Protein AF-A0A0B7B5R2-F1 (afdb_monomer_lite)

Foldseek 3Di:
DVPVVVVVVVVVVVCVVVVHPPPPQPDDPCVLVVCQQDPPCHHLVNLVVVLVPDPPRDLLNSLVVCCVRCVPPPQWARDPPSVASKTWGFDDPDPVPPPPGDIDIDHD

InterPro domains:
  IPR001609 Myosin head, motor domain-like [PF00063] (2-95)
  IPR001609 Myosin head, motor domain-like [PS51456] (1-108)
  IPR027417 P-loop containing nucleoside triphosphate hydrolase [SSF52540] (2-95)
  IPR052409 Myosin-III family with kinase activity [PTHR46256] (1-95)

Structure (mmCIF, N/CA/C/O backbone):
data_AF-A0A0B7B5R2-F1
#
_entry.id   AF-A0A0B7B5R2-F1
#
loop_
_atom_site.group_PDB
_atom_site.id
_atom_site.type_symbol
_atom_site.label_atom_id
_atom_site.label_alt_id
_atom_site.label_comp_id
_atom_site.label_asym_id
_atom_site.label_entity_id
_atom_site.label_seq_id
_atom_site.pdbx_PDB_ins_code
_atom_site.Cartn_x
_atom_site.Cartn_y
_atom_site.Cartn_z
_atom_site.occupancy
_atom_site.B_iso_or_equiv
_atom_site.auth_seq_id
_atom_site.auth_comp_id
_atom_site.auth_asym_id
_atom_site.auth_atom_id
_atom_site.pdbx_PDB_model_num
ATOM 1 N N . PHE A 1 1 ? -1.947 -0.390 -24.337 1.00 52.50 1 PHE A N 1
ATOM 2 C CA . PHE A 1 1 ? -0.588 -0.951 -24.488 1.00 52.50 1 PHE A CA 1
ATOM 3 C C . PHE A 1 1 ? -0.030 -0.925 -25.920 1.00 52.50 1 PHE A C 1
ATOM 5 O O . PHE A 1 1 ? 1.172 -1.058 -26.053 1.00 52.50 1 PHE A O 1
ATOM 12 N N . PHE A 1 2 ? -0.820 -0.675 -26.979 1.00 50.75 2 PHE A N 1
ATOM 13 C CA . PHE A 1 2 ? -0.310 -0.649 -28.368 1.00 50.75 2 PHE A CA 1
ATOM 14 C C . PHE A 1 2 ? 0.541 0.586 -28.732 1.00 50.75 2 PHE A C 1
ATOM 16 O O . PHE A 1 2 ? 1.471 0.480 -29.522 1.00 50.75 2 PHE A O 1
ATOM 23 N N . PHE A 1 3 ? 0.242 1.749 -28.143 1.00 56.72 3 PHE A N 1
ATOM 24 C CA . PHE A 1 3 ? 0.906 3.012 -28.486 1.00 56.72 3 PHE A CA 1
ATOM 25 C C . PHE A 1 3 ? 2.391 3.017 -28.107 1.00 56.72 3 PHE A C 1
ATOM 27 O O . PHE A 1 3 ? 3.231 3.282 -28.955 1.00 56.72 3 PHE A O 1
ATOM 34 N N . ASN A 1 4 ? 2.727 2.622 -26.874 1.00 53.72 4 ASN A N 1
ATOM 35 C CA . ASN A 1 4 ? 4.120 2.607 -26.424 1.00 53.72 4 ASN A CA 1
ATOM 36 C C . ASN A 1 4 ? 4.980 1.675 -27.282 1.00 53.72 4 ASN A C 1
ATOM 38 O O . ASN A 1 4 ? 6.039 2.084 -27.726 1.00 53.72 4 ASN A O 1
ATOM 42 N N . GLN A 1 5 ? 4.516 0.459 -27.580 1.00 61.28 5 GLN A N 1
ATOM 43 C CA . GLN A 1 5 ? 5.304 -0.498 -28.360 1.00 61.28 5 GLN A CA 1
ATOM 44 C C . GLN A 1 5 ? 5.573 -0.014 -29.794 1.00 61.28 5 GLN A C 1
ATOM 46 O O . GLN A 1 5 ? 6.682 -0.182 -30.292 1.00 61.28 5 GLN A O 1
ATOM 51 N N . HIS A 1 6 ? 4.587 0.615 -30.440 1.00 67.62 6 HIS A N 1
ATOM 52 C CA . HIS A 1 6 ? 4.751 1.139 -31.795 1.00 67.62 6 HIS A CA 1
ATOM 53 C C . HIS A 1 6 ? 5.672 2.367 -31.840 1.00 67.62 6 HIS A C 1
ATOM 55 O O . HIS A 1 6 ? 6.539 2.444 -32.706 1.00 67.62 6 HIS A O 1
ATOM 61 N N . ILE A 1 7 ? 5.528 3.286 -30.878 1.00 73.06 7 ILE A N 1
ATOM 62 C CA . ILE A 1 7 ? 6.412 4.453 -30.747 1.00 73.06 7 ILE A CA 1
ATOM 63 C C . ILE A 1 7 ? 7.853 4.004 -30.463 1.00 73.06 7 ILE A C 1
ATOM 65 O O . ILE A 1 7 ? 8.762 4.448 -31.154 1.00 73.06 7 ILE A O 1
ATOM 69 N N . PHE A 1 8 ? 8.055 3.041 -29.555 1.00 66.75 8 PHE A N 1
ATOM 70 C CA . PHE A 1 8 ? 9.381 2.481 -29.262 1.00 66.75 8 PHE A CA 1
ATOM 71 C C . PHE A 1 8 ? 10.043 1.832 -30.482 1.00 66.75 8 PHE A C 1
ATOM 73 O O . PHE A 1 8 ? 11.260 1.912 -30.631 1.00 66.75 8 PHE A O 1
ATOM 80 N N . GLN A 1 9 ? 9.262 1.175 -31.341 1.00 70.31 9 GLN A N 1
ATOM 81 C CA . GLN A 1 9 ? 9.791 0.524 -32.535 1.00 70.31 9 GLN A CA 1
ATOM 82 C C . GLN A 1 9 ? 10.178 1.538 -33.620 1.00 70.31 9 GLN A C 1
ATOM 84 O O . GLN A 1 9 ? 11.251 1.409 -34.204 1.00 70.31 9 GLN A O 1
ATOM 89 N N . MET A 1 10 ? 9.354 2.569 -33.845 1.00 69.69 10 MET A N 1
ATOM 90 C CA . MET A 1 10 ? 9.690 3.649 -34.784 1.00 69.69 10 MET A CA 1
ATOM 91 C C . MET A 1 10 ? 10.900 4.459 -34.316 1.00 69.69 10 MET A C 1
ATOM 93 O O . MET A 1 10 ? 11.753 4.800 -35.130 1.00 69.69 10 MET A O 1
ATOM 97 N N . GLU A 1 11 ? 11.012 4.726 -33.012 1.00 65.31 11 GLU A N 1
ATOM 98 C CA . GLU A 1 11 ? 12.207 5.363 -32.460 1.00 65.31 11 GLU A CA 1
ATOM 99 C C . GLU A 1 11 ? 13.434 4.468 -32.683 1.00 65.31 11 GLU A C 1
ATOM 101 O O . GLU A 1 11 ? 14.402 4.925 -33.280 1.00 65.31 11 GLU A O 1
ATOM 106 N N . GLN A 1 12 ? 13.392 3.173 -32.343 1.00 63.28 12 GLN A N 1
ATOM 107 C CA . GLN A 1 12 ? 14.532 2.271 -32.582 1.00 63.28 12 GLN A CA 1
ATOM 108 C C . GLN A 1 12 ? 15.033 2.271 -34.034 1.00 63.28 12 GLN A C 1
ATOM 110 O O . GLN A 1 12 ? 16.245 2.235 -34.249 1.00 63.28 12 GLN A O 1
ATOM 115 N N . GLU A 1 13 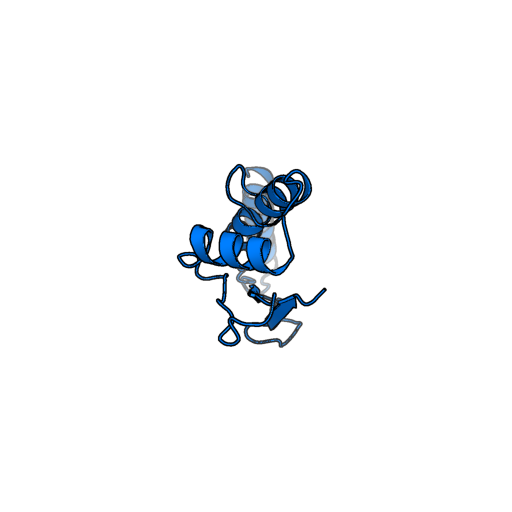? 14.130 2.330 -35.016 1.00 70.88 13 GLU A N 1
ATOM 116 C CA . GLU A 1 13 ? 14.486 2.394 -36.439 1.00 70.88 13 GLU A CA 1
ATOM 117 C C . GLU A 1 13 ? 15.156 3.721 -36.832 1.00 70.88 13 GLU A C 1
ATOM 119 O O . GLU A 1 13 ? 16.053 3.722 -37.680 1.00 70.88 13 GLU A O 1
ATOM 124 N N . GLU A 1 14 ? 14.773 4.842 -36.216 1.00 66.19 14 GLU A N 1
ATOM 125 C CA . GLU A 1 14 ? 15.390 6.151 -36.471 1.00 66.19 14 GLU A CA 1
ATOM 126 C C . GLU A 1 14 ? 16.777 6.259 -35.821 1.00 66.19 14 GLU A C 1
ATOM 128 O O . GLU A 1 14 ? 17.741 6.634 -36.485 1.00 66.19 14 GLU A O 1
ATOM 133 N N . TYR A 1 15 ? 16.931 5.815 -34.569 1.00 63.69 15 TYR A N 1
ATOM 134 C CA . TYR A 1 15 ? 18.233 5.834 -33.885 1.00 63.69 15 TYR A CA 1
ATOM 135 C C . TYR A 1 15 ? 19.270 4.925 -34.570 1.00 63.69 15 TYR A C 1
ATOM 137 O O . TYR A 1 15 ? 20.449 5.279 -34.637 1.00 63.69 15 TYR A O 1
ATOM 145 N N . HIS A 1 16 ? 18.840 3.790 -35.142 1.00 63.00 16 HIS A N 1
ATOM 146 C CA . HIS A 1 16 ? 19.710 2.935 -35.963 1.00 63.00 16 HIS A CA 1
ATOM 147 C C . HIS A 1 16 ? 20.146 3.623 -37.263 1.00 63.00 16 HIS A C 1
ATOM 149 O O . HIS A 1 16 ? 21.273 3.426 -37.720 1.00 63.00 16 HIS A O 1
ATOM 155 N N . ARG A 1 17 ? 19.261 4.430 -37.863 1.00 70.12 17 ARG A N 1
ATOM 156 C CA . ARG A 1 17 ? 19.539 5.182 -39.093 1.00 70.12 17 ARG A CA 1
ATOM 157 C C . ARG A 1 17 ? 20.524 6.324 -38.853 1.00 70.12 17 ARG A C 1
ATOM 159 O O . ARG A 1 17 ? 21.359 6.586 -39.715 1.00 70.12 17 ARG A O 1
ATOM 166 N N . GLU A 1 18 ? 20.447 6.969 -37.692 1.00 70.31 18 GLU A N 1
ATOM 167 C CA . GLU A 1 18 ? 21.314 8.094 -37.321 1.00 70.31 18 GLU A CA 1
ATOM 168 C C . GLU A 1 18 ? 22.670 7.667 -36.726 1.00 70.31 18 GLU A C 1
ATOM 170 O O . GLU A 1 18 ? 23.521 8.515 -36.458 1.00 70.31 18 GLU A O 1
ATOM 175 N N . GLY A 1 19 ? 22.914 6.361 -36.552 1.00 56.69 19 GLY A N 1
ATOM 176 C CA . GLY A 1 19 ? 24.176 5.842 -36.008 1.00 56.69 19 GLY A CA 1
ATOM 177 C C . GLY A 1 19 ? 24.396 6.197 -34.534 1.00 56.69 19 GLY A C 1
ATOM 178 O O . GLY A 1 19 ? 25.536 6.241 -34.070 1.00 56.69 19 GLY A O 1
ATOM 179 N N . ILE A 1 20 ? 23.313 6.477 -33.809 1.00 58.00 20 ILE A N 1
ATOM 180 C CA . ILE A 1 20 ? 23.336 6.829 -32.392 1.00 58.00 20 ILE A CA 1
ATOM 181 C C . ILE A 1 20 ? 23.254 5.531 -31.586 1.00 58.00 20 ILE A C 1
ATOM 183 O O . ILE A 1 20 ? 22.321 4.747 -31.765 1.00 58.00 20 ILE A O 1
ATOM 187 N N . ASP A 1 21 ? 24.212 5.310 -30.680 1.00 53.19 21 ASP A N 1
ATOM 188 C CA . ASP A 1 21 ? 24.172 4.187 -29.740 1.00 53.19 21 ASP A CA 1
ATOM 189 C C . ASP A 1 21 ? 22.874 4.254 -28.926 1.00 53.19 21 ASP A C 1
ATOM 191 O 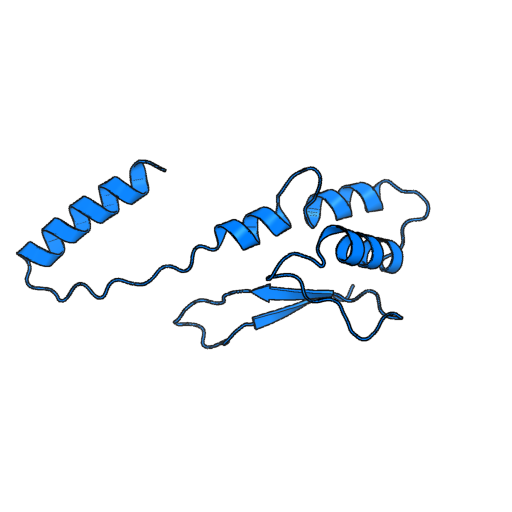O . ASP A 1 21 ? 22.706 5.089 -28.029 1.00 53.19 21 ASP A O 1
ATOM 195 N N . TRP A 1 22 ? 21.935 3.365 -29.253 1.00 52.84 22 TRP A N 1
ATOM 196 C CA . TRP A 1 22 ? 20.703 3.177 -28.503 1.00 52.84 22 TRP A CA 1
ATOM 197 C C . TRP A 1 22 ? 21.065 2.610 -27.130 1.00 52.84 22 TRP A C 1
ATOM 199 O O . TRP A 1 22 ? 21.108 1.397 -26.904 1.00 52.84 22 TRP A O 1
ATOM 209 N N . ASN A 1 23 ? 21.329 3.502 -26.181 1.00 52.53 23 ASN A N 1
ATOM 210 C CA . ASN A 1 23 ? 21.329 3.150 -24.775 1.00 52.53 23 ASN A CA 1
ATOM 211 C C . ASN A 1 23 ? 19.889 2.813 -24.417 1.00 52.53 23 ASN A C 1
ATOM 213 O O . ASN A 1 23 ? 19.092 3.694 -24.110 1.00 52.53 23 ASN A O 1
ATOM 217 N N . MET A 1 24 ? 19.555 1.526 -24.497 1.00 47.31 24 MET A N 1
ATOM 218 C CA . MET A 1 24 ? 18.282 0.985 -24.053 1.00 47.31 24 MET A CA 1
ATOM 219 C C . MET A 1 24 ? 18.105 1.394 -22.589 1.00 47.31 24 MET A C 1
ATOM 221 O O . MET A 1 24 ? 18.671 0.778 -21.681 1.00 47.31 24 MET A O 1
ATOM 225 N N . ILE A 1 25 ? 17.376 2.486 -22.354 1.00 52.91 25 ILE A N 1
ATOM 226 C CA . ILE A 1 25 ? 16.985 2.888 -21.013 1.00 52.91 25 ILE A CA 1
ATOM 227 C C . ILE A 1 25 ? 16.107 1.739 -20.534 1.00 52.91 25 ILE A C 1
ATOM 229 O O . ILE A 1 25 ? 14.988 1.552 -21.003 1.00 52.91 25 ILE A O 1
ATOM 233 N N . LYS A 1 26 ? 16.663 0.885 -19.673 1.00 53.53 26 LYS A N 1
ATOM 234 C CA . LYS A 1 26 ? 15.910 -0.182 -19.024 1.00 53.53 26 LYS A CA 1
ATOM 235 C C . LYS A 1 26 ? 14.887 0.495 -18.123 1.00 53.53 26 LYS A C 1
ATOM 237 O O . LYS A 1 26 ? 15.210 0.880 -17.002 1.00 53.53 26 LYS A O 1
ATOM 242 N N . PHE A 1 27 ? 13.679 0.684 -18.635 1.00 57.22 27 PHE A N 1
ATOM 243 C CA . PHE A 1 27 ? 12.550 1.107 -17.827 1.00 57.22 27 PHE A CA 1
ATOM 244 C C . PHE A 1 27 ? 12.233 -0.026 -16.852 1.00 57.22 27 PHE A C 1
ATOM 246 O O . PHE A 1 27 ? 11.956 -1.152 -17.266 1.00 57.22 27 PHE A O 1
ATOM 253 N N . VAL A 1 28 ? 12.327 0.259 -15.556 1.00 65.94 28 VAL A N 1
ATOM 254 C CA . VAL A 1 28 ? 11.791 -0.631 -14.526 1.00 65.94 28 VAL A CA 1
ATOM 255 C C . VAL A 1 28 ? 10.273 -0.516 -14.598 1.00 65.94 28 VAL A C 1
ATOM 257 O O . VAL A 1 28 ? 9.732 0.589 -14.542 1.00 65.94 28 VAL A O 1
ATOM 260 N N . ASP A 1 29 ? 9.590 -1.644 -14.784 1.00 72.06 29 ASP A N 1
ATOM 261 C CA . ASP A 1 29 ? 8.132 -1.661 -14.802 1.00 72.06 29 ASP A CA 1
ATOM 262 C C . ASP A 1 29 ? 7.601 -1.412 -13.384 1.00 72.06 29 ASP A C 1
ATOM 264 O O . ASP A 1 29 ? 7.691 -2.269 -12.508 1.00 72.06 29 ASP A O 1
ATOM 268 N N . ASN A 1 30 ? 7.051 -0.220 -13.155 1.00 80.12 30 ASN A N 1
ATOM 269 C CA . ASN A 1 30 ? 6.458 0.171 -11.874 1.00 80.12 30 ASN A CA 1
ATOM 270 C C . ASN A 1 30 ? 5.010 -0.319 -11.723 1.00 80.12 30 ASN A C 1
ATOM 272 O O . ASN A 1 30 ? 4.356 -0.019 -10.721 1.00 80.12 30 ASN A O 1
ATOM 276 N N . LYS A 1 31 ? 4.479 -1.051 -12.708 1.00 84.31 31 LYS A N 1
ATOM 277 C CA . LYS A 1 31 ? 3.111 -1.562 -12.681 1.00 84.31 31 LYS A CA 1
ATOM 278 C C . LYS A 1 31 ? 2.806 -2.433 -11.455 1.00 84.31 31 LYS A C 1
ATOM 280 O O . LYS A 1 31 ? 1.770 -2.179 -10.851 1.00 84.31 31 LYS A O 1
ATOM 285 N N . PRO A 1 32 ? 3.667 -3.369 -11.011 1.00 87.12 32 PRO A N 1
ATOM 286 C CA . PRO A 1 32 ? 3.401 -4.148 -9.799 1.00 87.12 32 PRO A CA 1
ATOM 287 C C . PRO A 1 32 ? 3.257 -3.283 -8.538 1.00 87.12 32 PRO A C 1
ATOM 289 O O . PRO A 1 32 ? 2.389 -3.534 -7.701 1.00 87.12 32 PRO A O 1
ATOM 292 N N . LEU A 1 33 ? 4.064 -2.221 -8.428 1.00 86.94 33 LEU A N 1
ATOM 293 C CA . LEU A 1 33 ? 3.977 -1.257 -7.334 1.00 86.94 33 LEU A CA 1
ATOM 294 C C . LEU A 1 33 ? 2.664 -0.463 -7.410 1.00 86.94 33 LEU A C 1
ATOM 296 O O . LEU A 1 33 ? 1.953 -0.356 -6.415 1.00 86.94 33 LEU A O 1
ATOM 300 N N . LEU A 1 34 ? 2.307 0.056 -8.590 1.00 88.50 34 LEU A N 1
ATOM 301 C CA . LEU A 1 34 ? 1.036 0.761 -8.804 1.00 88.50 34 LEU A CA 1
ATOM 302 C C . LEU A 1 34 ? -0.173 -0.134 -8.518 1.00 88.50 34 LEU A C 1
ATOM 304 O O . LEU A 1 34 ? -1.128 0.314 -7.883 1.00 88.50 34 LEU A O 1
ATOM 308 N N . ASP A 1 35 ? -0.113 -1.394 -8.940 1.00 90.81 35 ASP A N 1
ATOM 309 C CA . ASP A 1 35 ? -1.157 -2.378 -8.685 1.00 90.81 35 ASP A CA 1
ATOM 310 C C . ASP A 1 35 ? -1.282 -2.620 -7.162 1.00 90.81 35 ASP A C 1
ATOM 312 O O . ASP A 1 35 ? -2.397 -2.610 -6.652 1.00 90.81 35 ASP A O 1
ATOM 316 N N . MET A 1 36 ? -0.188 -2.683 -6.387 1.00 92.50 36 MET A N 1
ATOM 317 C CA . MET A 1 36 ? -0.259 -2.761 -4.911 1.00 92.50 36 MET A CA 1
ATOM 318 C C . MET A 1 36 ? -0.968 -1.551 -4.267 1.00 92.50 36 MET A C 1
ATOM 320 O O . MET A 1 36 ? -1.673 -1.698 -3.264 1.00 92.50 36 MET A O 1
ATOM 324 N N . PHE A 1 37 ? -0.809 -0.346 -4.821 1.00 92.00 37 PHE A N 1
ATOM 325 C CA . PHE A 1 37 ? -1.489 0.848 -4.306 1.00 92.00 37 PHE A CA 1
ATOM 326 C C . PHE A 1 37 ? -2.972 0.907 -4.686 1.00 92.00 37 PHE A C 1
ATOM 328 O O . PHE A 1 37 ? -3.805 1.272 -3.850 1.00 92.00 37 PHE A O 1
ATOM 335 N N . LEU A 1 38 ? -3.284 0.595 -5.946 1.00 92.75 38 LEU A N 1
ATOM 336 C CA . LEU A 1 38 ? -4.562 0.927 -6.583 1.00 92.75 38 LEU A CA 1
ATOM 337 C C . LEU A 1 38 ? -5.494 -0.271 -6.787 1.00 92.75 38 LEU A C 1
ATOM 339 O O . LEU A 1 38 ? -6.665 -0.065 -7.121 1.00 92.75 38 LEU A O 1
ATOM 343 N N . ALA A 1 39 ? -5.008 -1.504 -6.622 1.00 93.06 39 ALA A N 1
ATOM 344 C CA . ALA A 1 39 ? -5.827 -2.688 -6.832 1.00 93.06 39 ALA A CA 1
ATOM 345 C C . ALA A 1 39 ? -7.058 -2.702 -5.917 1.00 93.06 39 ALA A C 1
ATOM 347 O O . ALA A 1 39 ? -7.069 -2.224 -4.777 1.00 93.06 39 ALA A O 1
ATOM 348 N N . LYS A 1 40 ? -8.125 -3.285 -6.461 1.00 91.12 40 LYS A N 1
ATOM 349 C CA . LYS A 1 40 ? -9.376 -3.560 -5.761 1.00 91.12 40 LYS A CA 1
ATOM 350 C C . LYS A 1 40 ? -9.635 -5.071 -5.782 1.00 91.12 40 LYS A C 1
ATOM 352 O O . LYS A 1 40 ? -9.416 -5.690 -6.822 1.00 91.12 40 LYS A O 1
ATOM 357 N N . PRO A 1 41 ? -10.124 -5.666 -4.682 1.00 91.94 41 PRO A N 1
ATOM 358 C CA . PRO A 1 41 ? -10.401 -5.011 -3.401 1.00 91.94 41 PRO A CA 1
ATOM 359 C C . PRO A 1 41 ? -9.146 -4.826 -2.529 1.00 91.94 41 PRO A C 1
ATOM 361 O O . PRO A 1 41 ? -9.169 -4.025 -1.603 1.00 91.94 41 PRO A O 1
ATOM 364 N N . ILE A 1 42 ? -8.050 -5.527 -2.836 1.00 91.88 42 ILE A N 1
ATOM 365 C CA . ILE A 1 42 ? -6.843 -5.560 -2.004 1.00 91.88 42 ILE A CA 1
ATOM 366 C C . ILE A 1 42 ? -5.781 -4.633 -2.596 1.00 91.88 42 ILE A C 1
ATOM 368 O O . ILE A 1 42 ? -5.036 -5.017 -3.492 1.00 91.88 42 ILE A O 1
ATOM 372 N N . GLY A 1 43 ? -5.722 -3.414 -2.074 1.00 94.25 43 GLY A N 1
ATOM 373 C CA . GLY A 1 43 ? -4.691 -2.422 -2.369 1.00 94.25 43 GLY A CA 1
ATOM 374 C C . GLY A 1 43 ? -4.635 -1.391 -1.248 1.00 94.25 43 GLY A C 1
ATOM 375 O O . GLY A 1 43 ? -5.599 -1.263 -0.491 1.00 94.25 43 GLY A O 1
ATOM 376 N N . ILE A 1 44 ? -3.524 -0.664 -1.116 1.00 94.75 44 ILE A N 1
ATOM 377 C CA . ILE A 1 44 ? -3.309 0.265 0.012 1.00 94.75 44 ILE A CA 1
ATOM 378 C C . ILE A 1 44 ? -4.481 1.246 0.166 1.00 94.75 44 ILE A C 1
ATOM 380 O O . ILE A 1 44 ? -5.039 1.368 1.254 1.00 94.75 44 ILE A O 1
ATOM 384 N N . LEU A 1 45 ? -4.906 1.898 -0.922 1.00 94.88 45 LEU A N 1
ATOM 385 C CA . LEU A 1 45 ? -5.995 2.882 -0.858 1.00 94.88 45 L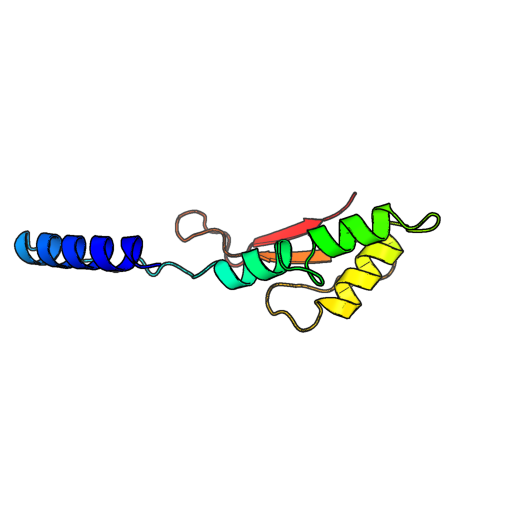EU A CA 1
ATOM 386 C C . LEU A 1 45 ? -7.364 2.236 -0.619 1.00 94.88 45 LEU A C 1
ATOM 388 O O . LEU A 1 45 ? -8.190 2.799 0.090 1.00 94.88 45 LEU A O 1
ATOM 392 N N . SER A 1 46 ? -7.594 1.049 -1.180 1.00 94.94 46 SER A N 1
ATOM 393 C CA . SER A 1 46 ? -8.844 0.305 -0.997 1.00 94.94 46 SER A CA 1
ATOM 394 C C . SER A 1 46 ? -9.013 -0.163 0.453 1.00 94.94 46 SER A C 1
ATOM 396 O O . SER A 1 46 ? -10.091 -0.034 1.026 1.00 94.94 46 SER A O 1
ATOM 398 N N . LEU A 1 47 ? -7.934 -0.650 1.074 1.00 94.88 47 LEU A N 1
ATOM 399 C CA . LEU A 1 47 ? -7.929 -1.080 2.475 1.00 94.88 47 LEU A CA 1
ATOM 400 C C . LEU A 1 47 ? -8.038 0.110 3.439 1.00 94.88 47 LEU A C 1
ATOM 402 O O . LEU A 1 47 ? -8.629 -0.034 4.510 1.00 94.88 47 LEU A O 1
ATOM 406 N N . LEU A 1 48 ? -7.492 1.273 3.061 1.00 94.62 48 LEU A N 1
ATOM 407 C CA . LEU A 1 48 ? -7.667 2.519 3.808 1.00 94.62 48 LEU A CA 1
ATOM 408 C C . LEU A 1 48 ? -9.128 2.962 3.794 1.00 94.62 48 LEU A C 1
ATOM 410 O O . LEU A 1 48 ? -9.678 3.253 4.851 1.00 94.62 48 LEU A O 1
ATOM 414 N N . ASP A 1 49 ? -9.754 2.977 2.615 1.00 93.25 49 ASP A N 1
ATOM 415 C CA . ASP A 1 49 ? -11.167 3.331 2.464 1.00 93.25 49 ASP A CA 1
ATOM 416 C C . ASP A 1 49 ? -12.055 2.423 3.329 1.00 93.25 49 ASP A C 1
ATOM 418 O O . ASP A 1 49 ? -12.894 2.909 4.086 1.00 93.25 49 ASP A O 1
ATOM 422 N N . GLU A 1 50 ? -11.809 1.111 3.316 1.00 92.06 50 GLU A N 1
ATOM 423 C CA . GLU A 1 50 ? -12.534 0.155 4.159 1.00 92.06 50 GLU A CA 1
ATOM 424 C C . GLU A 1 50 ? -12.362 0.435 5.663 1.00 92.06 50 GLU A C 1
ATOM 426 O O . GLU A 1 50 ? -13.341 0.419 6.413 1.00 92.06 50 GLU A O 1
ATOM 431 N N . GLU A 1 51 ? -11.137 0.712 6.123 1.00 92.06 51 GLU A N 1
ATOM 432 C CA . GLU A 1 51 ? -10.886 1.057 7.529 1.00 92.06 51 GLU A CA 1
ATOM 433 C C . GLU A 1 51 ? -11.536 2.388 7.919 1.00 92.06 51 GLU A C 1
ATOM 435 O O . GLU A 1 51 ? -12.119 2.479 8.997 1.00 92.06 51 GLU A O 1
ATOM 440 N N . CYS A 1 52 ? -11.533 3.399 7.047 1.00 90.44 52 CYS A N 1
ATOM 441 C CA . CYS A 1 52 ? -12.201 4.677 7.312 1.00 90.44 52 CYS A CA 1
ATOM 442 C C . CYS A 1 52 ? -13.720 4.539 7.509 1.00 90.44 52 CYS A C 1
ATOM 444 O O . CYS A 1 52 ? -14.318 5.352 8.215 1.00 90.44 52 CYS A O 1
ATOM 446 N N . HIS A 1 53 ? -14.343 3.509 6.934 1.00 91.25 53 HIS A N 1
ATOM 447 C CA . HIS A 1 53 ? -15.764 3.217 7.134 1.00 91.25 53 HIS A CA 1
ATOM 448 C C . HIS A 1 53 ? -16.052 2.433 8.426 1.00 91.25 53 HIS A C 1
ATOM 450 O O . HIS A 1 53 ? -17.215 2.322 8.825 1.00 91.25 53 HIS A O 1
ATOM 456 N N . PHE A 1 54 ? -15.032 1.897 9.106 1.00 89.94 54 PHE A N 1
ATOM 457 C CA . PHE A 1 54 ? -15.217 1.114 10.324 1.00 89.94 54 PHE A CA 1
ATOM 458 C C . PHE A 1 54 ? -15.226 2.016 11.574 1.00 89.94 54 PHE A C 1
ATOM 460 O O . PHE A 1 54 ? -14.207 2.626 11.897 1.00 89.94 54 PHE A O 1
ATOM 467 N N . PRO A 1 55 ? -16.312 2.053 12.377 1.00 85.75 55 PRO A N 1
ATOM 468 C CA . PRO A 1 55 ? -16.448 2.999 13.498 1.00 85.75 55 PRO A CA 1
ATOM 469 C C . PRO A 1 55 ? -15.398 2.877 14.614 1.00 85.75 55 PRO A C 1
ATOM 471 O O . PRO A 1 55 ? -15.334 3.727 15.498 1.00 85.75 55 PRO A O 1
ATOM 474 N N . LYS A 1 56 ? -14.627 1.785 14.631 1.00 90.19 56 LYS A N 1
ATOM 475 C CA . LYS A 1 56 ? -13.593 1.485 15.633 1.00 90.19 56 LYS A CA 1
ATOM 476 C C . LYS A 1 56 ? -12.214 1.260 15.008 1.00 90.19 56 LYS A C 1
ATOM 478 O O . LYS A 1 56 ? -11.333 0.733 15.686 1.00 90.19 56 LYS A O 1
ATOM 483 N N . ALA A 1 57 ? -12.041 1.593 13.730 1.00 89.94 57 ALA A N 1
ATOM 484 C CA . A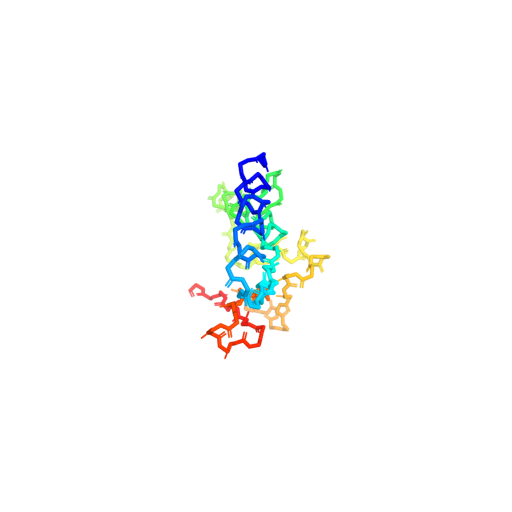LA A 1 57 ? -10.736 1.510 13.100 1.00 89.94 57 ALA A CA 1
ATOM 485 C C . ALA A 1 57 ? -9.761 2.493 13.758 1.00 89.94 57 ALA A C 1
ATOM 487 O O . ALA A 1 57 ? -10.122 3.586 14.196 1.00 89.94 57 ALA A O 1
ATOM 488 N N . THR A 1 58 ? -8.510 2.070 13.833 1.00 90.88 58 THR A N 1
ATOM 489 C CA . THR A 1 58 ? -7.371 2.840 14.324 1.00 90.88 58 THR A CA 1
ATOM 490 C C . THR A 1 58 ? -6.245 2.727 13.307 1.00 90.88 58 THR A C 1
ATOM 492 O O . THR A 1 58 ? -6.230 1.817 12.477 1.00 90.88 58 THR A O 1
ATOM 495 N N . ASP A 1 59 ? -5.249 3.603 13.394 1.00 90.56 59 ASP A N 1
ATOM 496 C CA . ASP A 1 59 ? -4.091 3.514 12.503 1.00 90.56 59 ASP A CA 1
ATOM 497 C C . ASP A 1 59 ? -3.375 2.151 12.671 1.00 90.56 59 ASP A C 1
ATOM 499 O O . ASP A 1 59 ? -2.882 1.566 11.707 1.00 90.56 59 ASP A O 1
ATOM 503 N N . GLN A 1 60 ? -3.401 1.578 13.880 1.00 91.44 60 GLN A N 1
ATOM 504 C CA . GLN A 1 60 ? -2.885 0.241 14.178 1.00 91.44 60 GLN A CA 1
ATOM 505 C C . GLN A 1 60 ? -3.698 -0.874 13.510 1.00 91.44 60 GLN A C 1
ATOM 507 O O . GLN A 1 60 ? -3.097 -1.812 12.983 1.00 91.44 60 GLN A O 1
ATOM 512 N N . SER A 1 61 ? -5.036 -0.805 13.512 1.00 92.44 61 SER A N 1
ATOM 513 C CA . SER A 1 61 ? -5.853 -1.816 12.820 1.00 92.44 61 SER A CA 1
ATOM 514 C C . SER A 1 61 ? -5.655 -1.747 11.309 1.00 92.44 61 SER A C 1
ATOM 516 O O . SER A 1 61 ? -5.542 -2.796 10.670 1.00 92.44 61 SER A O 1
ATOM 518 N N . TYR A 1 62 ? -5.475 -0.543 10.760 1.00 94.25 62 TYR A N 1
ATOM 519 C CA . TYR A 1 62 ? -5.134 -0.354 9.355 1.00 94.25 62 TYR A CA 1
ATOM 520 C C . TYR A 1 62 ? -3.774 -0.963 8.999 1.00 94.25 62 TYR A C 1
ATOM 522 O O . TYR A 1 62 ? -3.690 -1.793 8.094 1.00 94.25 62 TYR A O 1
ATOM 530 N N . VAL A 1 63 ? -2.713 -0.650 9.750 1.00 93.31 63 VAL A N 1
ATOM 531 C CA . VAL A 1 63 ? -1.376 -1.229 9.512 1.00 93.31 63 VAL A CA 1
ATOM 532 C C . VAL A 1 63 ? -1.365 -2.748 9.701 1.00 93.31 63 VAL A C 1
ATOM 534 O O . VAL A 1 63 ? -0.691 -3.465 8.953 1.00 93.31 63 VAL A O 1
ATOM 537 N N . HIS A 1 64 ? -2.140 -3.266 10.656 1.00 92.69 64 HIS A N 1
ATOM 538 C CA . HIS A 1 64 ? -2.318 -4.704 10.824 1.00 92.69 64 HIS A CA 1
ATOM 539 C C . HIS A 1 64 ? -2.996 -5.336 9.600 1.00 92.69 64 HIS A C 1
ATOM 541 O O . HIS A 1 64 ? -2.514 -6.357 9.104 1.00 92.69 64 HIS A O 1
ATOM 547 N N . LYS A 1 65 ? -4.061 -4.712 9.075 1.00 94.31 65 LYS A N 1
ATOM 548 C CA . LYS A 1 65 ? -4.747 -5.156 7.853 1.00 94.31 65 LYS A CA 1
ATOM 549 C C . LYS A 1 65 ? -3.805 -5.135 6.646 1.00 94.31 65 LYS A C 1
ATOM 551 O O . LYS A 1 65 ? -3.690 -6.153 5.971 1.00 94.31 65 LYS A O 1
ATOM 556 N N . LEU A 1 66 ? -3.060 -4.047 6.433 1.00 94.88 66 LEU A N 1
ATOM 557 C CA . LEU A 1 66 ? -2.042 -3.968 5.376 1.00 94.88 66 LEU A CA 1
ATOM 558 C C . LEU A 1 66 ? -1.016 -5.099 5.497 1.00 94.88 66 LEU A C 1
ATOM 560 O O . LEU A 1 66 ? -0.742 -5.794 4.528 1.00 94.88 66 LEU A O 1
ATOM 564 N N . THR A 1 67 ? -0.483 -5.326 6.699 1.00 93.81 67 THR A N 1
ATOM 565 C CA . THR A 1 67 ? 0.507 -6.386 6.938 1.00 93.81 67 THR A CA 1
ATOM 566 C C . THR A 1 67 ? -0.064 -7.772 6.637 1.00 93.81 67 THR A C 1
ATOM 568 O O . THR A 1 67 ? 0.624 -8.616 6.063 1.00 93.81 67 THR A O 1
ATOM 571 N N . LYS A 1 68 ? -1.319 -8.023 7.018 1.00 95.19 68 LYS A N 1
ATOM 572 C CA . LYS A 1 68 ? -1.995 -9.298 6.772 1.00 95.19 68 LYS A CA 1
ATOM 573 C C . LYS A 1 68 ? -2.208 -9.554 5.279 1.00 95.19 68 LYS A C 1
ATOM 575 O O . LYS A 1 68 ? -1.922 -10.657 4.828 1.00 95.19 68 LYS A O 1
ATOM 580 N N . GLU A 1 69 ? -2.667 -8.553 4.532 1.00 95.94 69 GLU A N 1
ATOM 581 C CA . GLU A 1 69 ? -3.032 -8.720 3.119 1.00 95.94 69 GLU A CA 1
ATOM 582 C C . GLU A 1 69 ? -1.844 -8.555 2.148 1.00 95.94 69 GLU A C 1
ATOM 584 O O . GLU A 1 69 ? -1.840 -9.166 1.083 1.00 95.94 69 GLU A O 1
ATOM 589 N N . LEU A 1 70 ? -0.819 -7.764 2.499 1.00 94.44 70 LEU A N 1
ATOM 590 C CA . LEU A 1 70 ? 0.280 -7.392 1.590 1.00 94.44 70 LEU A CA 1
ATOM 591 C C . LEU A 1 70 ? 1.655 -7.970 1.960 1.00 94.44 70 LEU A C 1
ATOM 593 O O . LEU A 1 70 ? 2.605 -7.756 1.217 1.00 94.44 70 LEU A O 1
ATOM 597 N N . SER A 1 71 ? 1.803 -8.734 3.050 1.00 92.25 71 SER A N 1
ATOM 598 C CA . SER A 1 71 ? 3.115 -9.290 3.459 1.00 92.25 71 SER A CA 1
ATOM 599 C C . SER A 1 71 ? 3.773 -10.242 2.451 1.00 92.25 71 SER A C 1
ATOM 601 O O . SER A 1 71 ? 4.971 -10.491 2.557 1.00 92.25 71 SER A O 1
ATOM 603 N N . GLY A 1 72 ? 3.018 -10.769 1.483 1.00 90.88 72 GLY A N 1
ATOM 604 C CA . GLY A 1 72 ? 3.552 -11.564 0.372 1.00 90.88 72 GLY A CA 1
ATOM 605 C C . GLY A 1 72 ? 4.036 -10.742 -0.829 1.00 90.88 72 GLY A C 1
ATOM 606 O O . GLY A 1 72 ? 4.566 -11.322 -1.773 1.00 90.88 72 GLY A O 1
ATOM 607 N N . ASN A 1 73 ? 3.833 -9.422 -0.832 1.00 90.75 73 ASN A N 1
ATOM 608 C CA . ASN A 1 73 ? 4.242 -8.540 -1.921 1.00 90.75 73 ASN A CA 1
ATOM 609 C C . ASN A 1 73 ? 5.689 -8.059 -1.709 1.00 90.75 73 ASN A C 1
ATOM 611 O O . ASN A 1 73 ? 6.018 -7.539 -0.646 1.00 90.75 73 ASN A O 1
ATOM 615 N N . GLU A 1 74 ? 6.542 -8.186 -2.729 1.00 88.50 74 GLU A N 1
ATOM 616 C CA . GLU A 1 74 ? 7.972 -7.831 -2.661 1.00 88.50 74 GLU A CA 1
ATOM 617 C C . GLU A 1 74 ? 8.248 -6.343 -2.379 1.00 88.50 74 GLU A C 1
ATOM 619 O O . GLU A 1 74 ? 9.324 -5.986 -1.895 1.00 88.50 74 GLU A O 1
ATOM 624 N N . TYR A 1 75 ? 7.274 -5.472 -2.653 1.00 88.75 75 TYR A N 1
ATOM 625 C CA . TYR A 1 75 ? 7.374 -4.035 -2.425 1.00 88.75 75 TYR A CA 1
ATOM 626 C C . TYR A 1 75 ? 6.881 -3.618 -1.033 1.00 88.75 75 TYR A C 1
ATOM 628 O O . TYR A 1 75 ? 7.128 -2.484 -0.621 1.00 88.75 75 TYR A O 1
ATOM 636 N N . PHE A 1 76 ? 6.205 -4.499 -0.287 1.00 91.12 76 PHE A N 1
ATOM 637 C CA . PHE A 1 76 ? 5.706 -4.198 1.055 1.00 91.12 76 PHE A CA 1
ATOM 638 C C . PHE A 1 76 ? 6.685 -4.672 2.131 1.00 91.12 76 PHE A C 1
ATOM 640 O O . PHE A 1 76 ? 7.037 -5.847 2.218 1.00 91.12 76 PHE A O 1
ATOM 647 N N . ILE A 1 77 ? 7.080 -3.763 3.018 1.00 90.12 77 ILE A N 1
ATOM 648 C CA . ILE A 1 77 ? 7.969 -4.056 4.140 1.00 90.12 77 ILE A CA 1
ATOM 649 C C . ILE A 1 77 ? 7.177 -3.924 5.441 1.00 90.12 77 ILE A C 1
ATOM 651 O O . ILE A 1 77 ? 6.740 -2.839 5.842 1.00 90.12 77 ILE A O 1
ATOM 655 N N . LYS A 1 78 ? 7.039 -5.052 6.142 1.00 87.81 78 LYS A N 1
ATOM 656 C CA . LYS A 1 78 ? 6.471 -5.095 7.492 1.00 87.81 78 LYS A CA 1
ATOM 657 C C . LYS A 1 78 ? 7.387 -4.355 8.474 1.00 87.81 78 LYS A C 1
ATOM 659 O O . LYS A 1 78 ? 8.581 -4.638 8.548 1.00 87.81 78 LYS A O 1
ATOM 664 N N . SER A 1 79 ? 6.810 -3.471 9.288 1.00 84.56 79 SER A N 1
ATOM 665 C CA . SER A 1 79 ? 7.544 -2.812 10.373 1.00 84.56 79 SER A CA 1
ATOM 666 C C . SER A 1 79 ? 7.969 -3.807 11.458 1.00 84.56 79 SER A C 1
ATOM 668 O O . SER A 1 79 ? 7.191 -4.667 11.881 1.00 84.56 79 SER A O 1
ATOM 670 N N . GLN A 1 80 ? 9.203 -3.658 11.946 1.00 84.38 80 GLN A N 1
ATOM 671 C CA . GLN A 1 80 ? 9.706 -4.390 13.114 1.00 84.38 80 GLN A CA 1
ATOM 672 C C . GLN A 1 80 ? 9.109 -3.851 14.426 1.00 84.38 80 GLN A C 1
ATOM 674 O O . GLN A 1 80 ? 9.044 -4.565 15.426 1.00 84.38 80 GLN A O 1
ATOM 679 N N . HIS A 1 81 ? 8.627 -2.606 14.422 1.00 82.75 81 HIS A N 1
ATOM 680 C CA . HIS A 1 81 ? 8.010 -1.959 15.574 1.00 82.75 81 HIS A CA 1
ATOM 681 C C . HIS A 1 81 ? 6.498 -2.191 15.569 1.00 82.75 81 HIS A C 1
ATOM 683 O O . HIS A 1 81 ? 5.723 -1.319 15.186 1.00 82.75 81 HIS A O 1
ATOM 689 N N . THR A 1 82 ? 6.061 -3.363 16.035 1.00 77.62 82 THR A N 1
ATOM 690 C CA . THR A 1 82 ? 4.638 -3.766 16.037 1.00 77.62 82 THR A CA 1
ATOM 691 C C . THR A 1 82 ? 3.722 -2.864 16.865 1.00 77.62 82 THR A C 1
ATOM 693 O O . THR A 1 82 ? 2.511 -2.886 16.678 1.00 77.62 82 THR A O 1
ATOM 696 N N . ASN A 1 83 ? 4.286 -2.083 17.788 1.00 82.38 83 ASN A N 1
ATOM 697 C CA . ASN A 1 83 ? 3.534 -1.162 18.642 1.00 82.38 83 ASN A CA 1
ATOM 698 C C . ASN A 1 83 ? 3.289 0.199 17.969 1.00 82.38 83 ASN A C 1
ATOM 700 O O . ASN A 1 83 ? 2.573 1.036 18.517 1.00 82.38 83 ASN A O 1
ATOM 704 N N . GLN A 1 84 ? 3.892 0.438 16.804 1.00 82.88 84 GLN A N 1
ATOM 705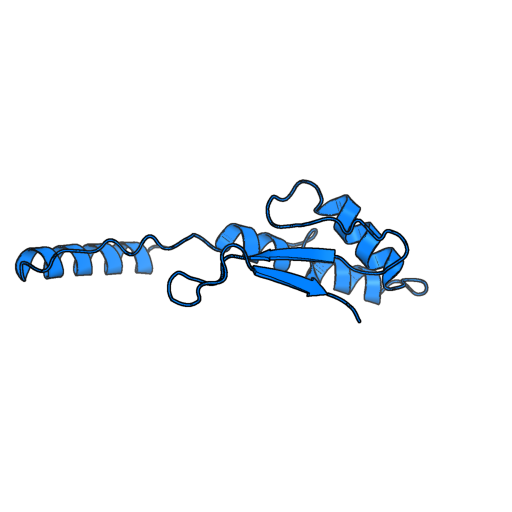 C CA . GLN A 1 84 ? 3.729 1.662 16.032 1.00 82.88 84 GLN A CA 1
ATOM 706 C C . GLN A 1 84 ? 2.879 1.375 14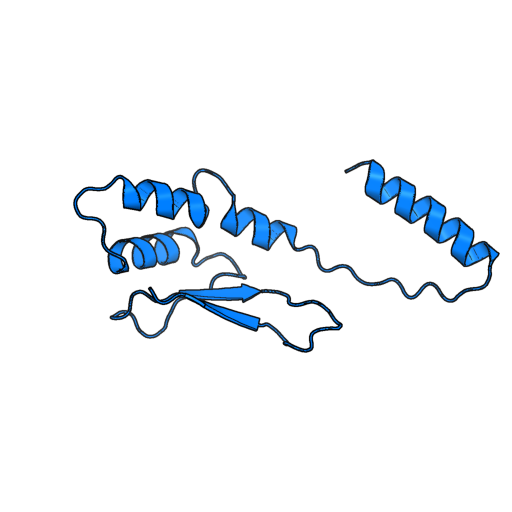.794 1.00 82.88 84 GLN A C 1
ATOM 708 O O . GLN A 1 84 ? 3.038 0.347 14.138 1.00 82.88 84 GLN A O 1
ATOM 713 N N . ALA A 1 85 ? 1.991 2.306 14.453 1.00 87.44 85 ALA A N 1
ATOM 714 C CA . ALA A 1 85 ? 1.240 2.270 13.204 1.00 87.44 85 ALA A CA 1
ATOM 715 C C . ALA A 1 85 ? 2.132 2.748 12.047 1.00 87.44 85 ALA A C 1
ATOM 717 O O . ALA A 1 85 ? 1.926 3.823 11.492 1.00 87.44 85 ALA A O 1
ATOM 718 N N . VAL A 1 86 ? 3.155 1.953 11.725 1.00 88.19 86 VAL A N 1
ATOM 719 C CA . VAL A 1 86 ? 4.135 2.251 10.677 1.00 88.19 86 VAL A CA 1
ATOM 720 C C . VAL A 1 86 ? 4.262 1.059 9.741 1.00 88.19 86 VAL A C 1
ATOM 722 O O . VAL A 1 86 ? 4.285 -0.093 10.173 1.00 88.19 86 VAL A O 1
ATOM 725 N N . PHE A 1 87 ? 4.387 1.347 8.453 1.00 89.19 87 PHE A N 1
ATOM 726 C CA . PHE A 1 87 ? 4.776 0.391 7.424 1.00 89.19 87 PHE A CA 1
ATOM 727 C C . PHE A 1 87 ? 5.721 1.070 6.436 1.00 89.19 87 PHE A C 1
ATOM 729 O O . PHE A 1 87 ? 5.856 2.300 6.420 1.00 89.19 87 PHE A O 1
ATOM 736 N N . SER A 1 88 ? 6.376 0.245 5.630 1.00 90.19 88 SER A N 1
ATOM 737 C CA . SER A 1 88 ? 7.391 0.683 4.692 1.00 90.19 88 SER A CA 1
ATOM 738 C C . SER A 1 88 ? 7.108 0.126 3.304 1.00 90.19 88 SER A C 1
ATOM 740 O O . SER A 1 88 ? 6.600 -0.985 3.165 1.00 90.19 88 SER A O 1
ATOM 742 N N . ILE A 1 89 ? 7.439 0.897 2.274 1.00 88.56 89 ILE A N 1
ATOM 743 C CA . ILE A 1 89 ? 7.336 0.460 0.881 1.00 88.56 89 ILE A CA 1
ATOM 744 C C . ILE A 1 89 ? 8.710 0.564 0.245 1.00 88.56 89 ILE A C 1
ATOM 746 O O . ILE A 1 89 ? 9.320 1.632 0.289 1.00 88.56 89 ILE A O 1
ATOM 750 N N . ASN A 1 90 ? 9.170 -0.528 -0.355 1.00 85.56 90 ASN A N 1
ATOM 751 C CA . ASN A 1 90 ? 10.318 -0.518 -1.244 1.00 85.56 90 ASN A CA 1
ATOM 752 C C . ASN A 1 90 ? 9.866 0.035 -2.599 1.00 85.56 90 ASN A C 1
ATOM 754 O O . ASN A 1 90 ? 9.075 -0.608 -3.287 1.00 85.56 90 ASN A O 1
ATOM 758 N N . HIS A 1 91 ? 10.324 1.226 -2.975 1.00 75.19 91 HIS A N 1
ATOM 759 C CA . HIS A 1 91 ? 10.001 1.815 -4.275 1.00 75.19 91 HIS A CA 1
ATOM 760 C C . HIS A 1 91 ? 11.257 2.073 -5.112 1.00 75.19 91 HIS A C 1
ATOM 762 O O . HIS A 1 91 ? 12.335 2.383 -4.595 1.00 75.19 91 HIS A O 1
ATOM 768 N N . TYR A 1 92 ? 11.104 1.964 -6.431 1.00 68.38 92 TYR A N 1
ATOM 769 C CA . TYR A 1 92 ? 12.141 2.342 -7.380 1.00 68.38 92 TYR A CA 1
ATOM 770 C C . TYR A 1 92 ? 12.079 3.852 -7.648 1.00 68.38 92 TYR A C 1
ATOM 772 O O . TYR A 1 92 ? 11.076 4.346 -8.162 1.00 68.38 92 TYR A O 1
ATOM 780 N N . ALA A 1 93 ? 13.149 4.583 -7.322 1.00 57.22 93 ALA A N 1
ATOM 781 C CA . ALA A 1 93 ? 13.217 6.041 -7.472 1.00 57.22 93 ALA A CA 1
ATOM 782 C C . ALA A 1 93 ? 13.792 6.521 -8.826 1.00 57.22 93 ALA A C 1
ATOM 784 O O . ALA A 1 93 ? 13.960 7.718 -9.027 1.00 57.22 93 ALA A O 1
ATOM 785 N N . GLY A 1 94 ? 14.056 5.629 -9.787 1.00 49.94 94 GLY A N 1
ATOM 786 C CA . GLY A 1 94 ? 14.706 5.999 -11.053 1.00 49.94 94 GLY A CA 1
ATOM 787 C C . GLY A 1 94 ? 16.237 5.944 -10.988 1.00 49.94 94 GLY A C 1
ATOM 788 O O . GLY A 1 94 ? 16.825 5.801 -9.924 1.00 49.94 94 GLY A O 1
ATOM 789 N N . LYS A 1 95 ? 16.894 6.016 -12.154 1.00 42.22 95 LYS A N 1
ATOM 790 C CA . LYS A 1 95 ? 18.362 5.921 -12.290 1.00 42.22 95 LYS A CA 1
ATOM 791 C C . LYS A 1 95 ? 19.089 7.262 -12.072 1.00 42.22 95 LYS A C 1
ATOM 793 O O . LYS A 1 95 ? 20.260 7.242 -11.721 1.00 42.22 95 LYS A O 1
ATOM 798 N N . ASP A 1 96 ? 18.393 8.394 -12.231 1.00 44.72 96 ASP A N 1
ATOM 799 C CA . ASP A 1 96 ? 18.930 9.755 -12.012 1.00 44.72 96 ASP A CA 1
ATOM 800 C C . ASP A 1 96 ? 18.644 10.315 -10.608 1.00 44.72 96 ASP A C 1
ATOM 802 O O . ASP A 1 96 ? 19.148 11.372 -10.232 1.00 44.72 96 ASP A O 1
ATOM 806 N N . ILE A 1 97 ? 17.866 9.590 -9.802 1.00 45.59 97 ILE A N 1
ATOM 807 C CA . ILE A 1 97 ? 17.720 9.837 -8.371 1.00 45.59 97 ILE A CA 1
ATOM 808 C C . ILE A 1 97 ? 18.352 8.623 -7.706 1.00 45.59 97 ILE A C 1
ATOM 810 O O . ILE A 1 97 ? 17.699 7.598 -7.545 1.00 45.59 97 ILE A O 1
ATOM 814 N N . SER A 1 98 ? 19.646 8.704 -7.387 1.00 34.47 98 SER A N 1
ATOM 815 C CA . SER A 1 98 ? 20.373 7.665 -6.647 1.00 34.47 98 SER A CA 1
ATOM 816 C C . SER A 1 98 ? 19.793 7.497 -5.239 1.00 34.47 98 SER A C 1
ATOM 818 O O . SER A 1 98 ? 20.368 7.936 -4.249 1.00 34.47 98 SER A O 1
ATOM 820 N N . LEU A 1 99 ? 18.629 6.869 -5.149 1.00 36.69 99 LEU A N 1
ATOM 821 C CA . LEU A 1 99 ? 18.130 6.198 -3.968 1.00 36.69 99 LEU A CA 1
ATOM 822 C C . LEU A 1 99 ? 18.022 4.741 -4.397 1.00 36.69 99 LEU A C 1
ATOM 824 O O . LEU A 1 99 ? 17.000 4.311 -4.934 1.00 36.69 99 LEU A O 1
ATOM 828 N N . GLU A 1 100 ? 19.120 4.000 -4.240 1.00 35.19 100 GLU A N 1
ATOM 829 C CA . GLU A 1 100 ? 19.056 2.543 -4.251 1.00 35.19 100 GLU A CA 1
ATOM 830 C C . GLU A 1 100 ? 17.956 2.139 -3.259 1.00 35.19 100 GLU A C 1
ATOM 832 O O . GLU A 1 100 ? 18.109 2.335 -2.060 1.00 35.19 100 GLU A O 1
ATOM 837 N N . GLN A 1 101 ? 16.811 1.684 -3.781 1.00 47.91 101 GLN A N 1
ATOM 838 C CA . GLN A 1 101 ? 15.657 1.206 -3.011 1.00 47.91 101 GLN A CA 1
ATOM 839 C C . GLN A 1 101 ? 15.203 2.185 -1.918 1.00 47.91 101 GLN A C 1
ATOM 841 O O . GLN A 1 101 ? 15.406 1.975 -0.722 1.00 47.91 101 GLN A O 1
ATOM 846 N N . GLY A 1 102 ? 14.567 3.285 -2.321 1.00 51.31 102 GLY A N 1
ATOM 847 C CA . GLY A 1 102 ? 13.998 4.203 -1.344 1.00 51.31 102 GLY A CA 1
ATOM 848 C C . GLY A 1 102 ? 12.902 3.508 -0.530 1.00 51.31 102 GLY A C 1
ATOM 849 O O . GLY A 1 102 ? 11.974 2.926 -1.095 1.00 51.31 102 GLY A O 1
ATOM 850 N N . VAL A 1 103 ? 13.020 3.567 0.794 1.00 57.62 103 VAL A N 1
ATOM 851 C CA . VAL A 1 103 ? 11.998 3.093 1.725 1.00 57.62 103 VAL A CA 1
ATOM 852 C C . VAL A 1 103 ? 11.125 4.278 2.123 1.00 57.62 103 VAL A C 1
ATOM 854 O O . VAL A 1 103 ? 11.589 5.192 2.803 1.00 57.62 103 VAL A O 1
ATOM 857 N N . LEU A 1 104 ? 9.857 4.276 1.710 1.00 58.84 104 LEU A N 1
ATOM 858 C CA . LEU A 1 104 ? 8.890 5.270 2.182 1.00 58.84 104 LEU A CA 1
ATOM 859 C C . LEU A 1 104 ? 8.328 4.824 3.529 1.00 58.84 104 LEU A C 1
ATOM 861 O O . LEU A 1 104 ? 7.677 3.784 3.606 1.00 58.84 104 LEU A O 1
ATOM 865 N N . HIS A 1 105 ? 8.582 5.605 4.577 1.00 58.06 105 HIS A N 1
ATOM 866 C CA . HIS A 1 105 ? 7.998 5.403 5.900 1.00 58.06 105 HIS A CA 1
ATOM 867 C C . HIS A 1 105 ? 6.695 6.187 6.023 1.00 58.06 105 HIS A C 1
ATOM 869 O O . HIS A 1 105 ? 6.687 7.409 5.877 1.00 58.06 105 HIS A O 1
ATOM 875 N N . PHE A 1 106 ? 5.606 5.490 6.338 1.00 61.38 106 PHE A N 1
ATOM 876 C CA . PHE A 1 106 ? 4.326 6.125 6.636 1.00 61.38 106 PHE A CA 1
ATOM 877 C C . PHE A 1 106 ? 4.115 6.157 8.147 1.00 61.38 106 PHE A C 1
ATOM 879 O O . PHE A 1 106 ? 4.010 5.113 8.788 1.00 61.38 106 PHE A O 1
ATOM 886 N N . GLN A 1 107 ? 4.060 7.366 8.699 1.00 55.31 107 GLN A N 1
ATOM 887 C CA . GLN A 1 107 ? 3.678 7.659 10.074 1.00 55.31 107 GLN A CA 1
ATOM 888 C C . GLN A 1 107 ? 2.663 8.802 10.004 1.00 55.31 107 GLN A C 1
ATOM 890 O O . GLN A 1 107 ? 2.920 9.800 9.332 1.00 55.31 107 GLN A O 1
ATOM 895 N N . LYS A 1 108 ? 1.491 8.618 10.611 1.00 48.69 108 LYS A N 1
ATOM 896 C CA . LYS A 1 108 ? 0.481 9.676 10.718 1.00 48.69 108 LYS A CA 1
ATOM 897 C C . LYS A 1 108 ? 0.906 10.737 11.728 1.00 48.69 108 LYS A C 1
ATOM 899 O O . LYS A 1 108 ? 1.537 10.350 12.740 1.00 48.69 108 LYS A O 1
#

Sequence (108 aa):
FFFNQHIFQMEQEEYHREGIDWNMIKFVDNKPLLDMFLAKPIGILSLLDEECHFPKATDQSYVHKLTKELSGNEYFIKSQHTNQAVFSINHYAGKDISLEQGVLHFQK

pLDDT: mean 76.02, std 17.76, range [34.47, 95.94]

Organism: NCBI:txid1028688

Secondary structure (DSSP, 8-state):
-HHHHHHHHHHHHHHHHTT-----------HHHHHHHH-SSSSHHHHHHHHHTSTT--HHHHHHHHHHHHTTSTTEE--S-TTS--EEEEE---SSS--TTEEEEE--

Radius of gyration: 19.4 Å; chains: 1; bounding box: 41×21×58 Å